Protein AF-X0KEL7-F1 (afdb_monomer_lite)

Sequence (130 aa):
MGADPRLLPAGGFSVMYFAIFHHDLILVDMLIKAGVNLNLLIEELQNTDLEFLGDSSKSLVSPVITPIQLAVFLDDAEIVNRLIEGGAMLDKYIEPEVLESMGQTLESWMLWTPLQISAEKCLEKITKSY

InterPro domains:
  IPR036770 Ankyrin repeat-containing domain superfamily [G3DSA:1.25.40.20] (1-129)
  IPR036770 Ankyrin repeat-containing domain superfamily [SSF48403] (2-124)

pLDDT: mean 72.99, std 13.83, range [40.62, 95.06]

Secondary structure (DSSP, 8-state):
-PPPGGGSGGGSHHHHHHHHHTT-HHHHHHHHHHT--S---GGGS-HHHHHHHGGGGGGGSS----HHHHHHHTT-HHHHHHHHHTT--SS-PPPHHHHHTTT----GGGG--HHHHHHHHHHHHHHT--

Structure (mmCIF, N/CA/C/O backbone):
data_AF-X0KEL7-F1
#
_entry.id   AF-X0KEL7-F1
#
loop_
_atom_site.group_PDB
_atom_site.id
_atom_site.type_symbol
_atom_site.label_atom_id
_atom_site.label_alt_id
_atom_site.label_comp_id
_atom_site.label_asym_id
_atom_site.label_entity_id
_atom_site.label_seq_id
_atom_site.pdbx_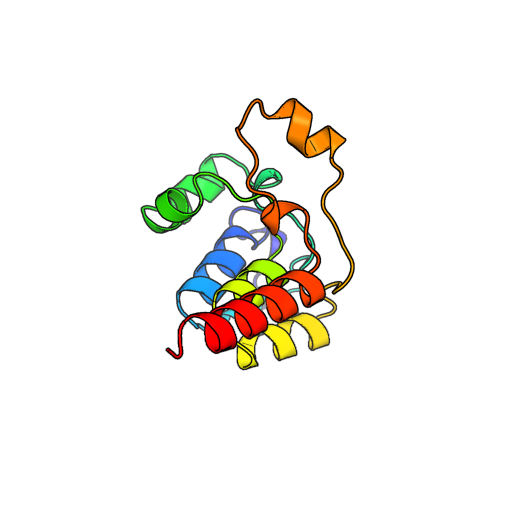PDB_ins_code
_atom_site.Cartn_x
_atom_site.Cartn_y
_atom_site.Cartn_z
_atom_site.occupancy
_atom_site.B_iso_or_equiv
_atom_site.auth_seq_id
_atom_site.auth_comp_id
_atom_site.auth_asym_id
_atom_site.auth_atom_id
_atom_site.pdbx_PDB_model_num
ATOM 1 N N . MET A 1 1 ? 10.055 -1.712 -23.409 1.00 40.62 1 MET A N 1
ATOM 2 C CA . MET A 1 1 ? 11.222 -1.508 -22.526 1.00 40.62 1 MET A CA 1
ATOM 3 C C . MET A 1 1 ? 10.667 -1.261 -21.138 1.00 40.62 1 MET A C 1
ATOM 5 O O . MET A 1 1 ? 9.846 -0.366 -21.008 1.00 40.62 1 MET A O 1
ATOM 9 N N . GLY A 1 2 ? 10.976 -2.126 -20.171 1.00 55.34 2 GLY A N 1
ATOM 10 C CA . GLY A 1 2 ? 10.473 -1.991 -18.802 1.00 55.34 2 GLY A CA 1
ATOM 11 C C . GLY A 1 2 ? 11.290 -0.940 -18.064 1.00 55.34 2 GLY A C 1
ATOM 12 O O . GLY A 1 2 ? 12.513 -1.061 -18.018 1.00 55.34 2 GLY A O 1
ATOM 13 N N . ALA A 1 3 ? 10.636 0.102 -17.555 1.00 58.53 3 ALA A N 1
ATOM 14 C CA . ALA A 1 3 ? 11.278 1.018 -16.625 1.00 58.53 3 ALA A CA 1
ATOM 15 C C . ALA A 1 3 ? 11.616 0.232 -15.351 1.00 58.53 3 ALA A C 1
ATOM 17 O O . ALA A 1 3 ? 10.743 -0.423 -14.788 1.00 58.53 3 ALA A O 1
ATOM 18 N N . ASP A 1 4 ? 12.882 0.252 -14.939 1.00 66.12 4 ASP A N 1
ATOM 19 C CA . ASP A 1 4 ? 13.293 -0.330 -13.663 1.00 66.12 4 ASP A CA 1
ATOM 20 C C . ASP A 1 4 ? 12.707 0.549 -12.549 1.00 66.12 4 ASP A C 1
ATOM 22 O O . ASP A 1 4 ? 13.063 1.728 -12.474 1.00 66.12 4 ASP A O 1
ATOM 26 N N . PRO A 1 5 ? 11.799 0.036 -11.702 1.00 59.41 5 PRO A N 1
ATOM 27 C CA . PRO A 1 5 ? 11.166 0.851 -10.671 1.00 59.41 5 PRO A CA 1
ATOM 28 C C . PRO A 1 5 ? 12.172 1.394 -9.661 1.00 59.41 5 PRO A C 1
ATOM 30 O O . PRO A 1 5 ? 11.923 2.436 -9.071 1.00 59.41 5 PRO A O 1
ATOM 33 N N . ARG A 1 6 ? 13.354 0.776 -9.524 1.00 61.03 6 ARG A N 1
ATOM 34 C CA . ARG A 1 6 ? 14.446 1.306 -8.692 1.00 61.03 6 ARG A CA 1
ATOM 35 C C . ARG A 1 6 ? 15.010 2.628 -9.217 1.00 61.03 6 ARG A C 1
ATOM 37 O O . ARG A 1 6 ? 15.700 3.321 -8.481 1.00 61.03 6 ARG A O 1
ATOM 44 N N . LEU A 1 7 ? 14.755 2.955 -10.486 1.00 65.12 7 LEU A N 1
ATOM 45 C CA . LEU A 1 7 ? 15.141 4.221 -11.111 1.00 65.12 7 LEU A CA 1
ATOM 46 C C . LEU A 1 7 ? 14.049 5.292 -10.994 1.00 65.12 7 LEU A C 1
ATOM 48 O O . LEU A 1 7 ? 14.290 6.439 -11.366 1.00 65.12 7 LEU A O 1
ATOM 52 N N . LEU A 1 8 ? 12.856 4.936 -10.508 1.00 65.62 8 LEU A N 1
ATOM 53 C CA . LEU A 1 8 ? 11.834 5.914 -10.151 1.00 65.62 8 LEU A CA 1
ATOM 54 C C . LEU A 1 8 ? 12.226 6.596 -8.828 1.00 65.62 8 LEU A C 1
ATOM 56 O O . LEU A 1 8 ? 12.894 5.967 -8.001 1.00 65.62 8 LEU A O 1
ATOM 60 N N . PRO A 1 9 ? 11.792 7.847 -8.586 1.00 61.66 9 PRO A N 1
ATOM 61 C CA . PRO A 1 9 ? 11.935 8.487 -7.277 1.00 61.66 9 PRO A CA 1
ATOM 62 C C . PRO A 1 9 ? 11.451 7.554 -6.157 1.00 61.66 9 PRO A C 1
ATOM 64 O O . PRO A 1 9 ? 10.455 6.840 -6.333 1.00 61.66 9 PRO A O 1
ATOM 67 N N . ALA A 1 10 ? 12.186 7.504 -5.047 1.00 61.06 10 ALA A N 1
ATOM 68 C CA . ALA A 1 10 ? 11.975 6.579 -3.933 1.00 61.06 10 ALA A CA 1
ATOM 69 C C . ALA A 1 10 ? 11.986 5.076 -4.278 1.00 61.06 10 ALA A C 1
ATOM 71 O O . ALA A 1 10 ? 11.477 4.275 -3.502 1.00 61.06 10 ALA A O 1
ATOM 72 N N . GLY A 1 11 ? 12.455 4.656 -5.456 1.00 61.31 11 GLY A N 1
ATOM 73 C CA . GLY A 1 11 ? 12.266 3.279 -5.929 1.00 61.31 11 GLY A CA 1
ATOM 74 C C . GLY A 1 11 ? 10.828 2.961 -6.371 1.00 61.31 11 GLY A C 1
ATOM 75 O O . GLY A 1 11 ? 10.418 1.800 -6.343 1.00 61.31 11 GLY A O 1
ATOM 76 N N . GLY A 1 12 ? 10.054 3.982 -6.760 1.00 65.94 12 GLY A N 1
ATOM 77 C CA . GLY A 1 12 ? 8.679 3.858 -7.267 1.00 65.94 12 GLY A CA 1
ATOM 78 C C . GLY A 1 12 ? 7.597 4.082 -6.214 1.00 65.94 12 GLY A C 1
ATOM 79 O O . GLY A 1 12 ? 6.410 4.050 -6.533 1.00 65.94 12 GLY A O 1
ATOM 80 N N . PHE A 1 13 ? 7.988 4.353 -4.972 1.00 72.00 13 PHE A N 1
ATOM 81 C CA . PHE A 1 13 ? 7.070 4.428 -3.842 1.00 72.00 13 PHE A CA 1
ATOM 82 C C . PHE A 1 13 ? 6.257 5.709 -3.761 1.00 72.00 13 PHE A C 1
ATOM 84 O O . PHE A 1 13 ? 5.037 5.627 -3.654 1.00 72.00 13 PHE A O 1
ATOM 91 N N . SER A 1 14 ? 6.872 6.887 -3.885 1.00 74.81 14 SER A N 1
ATOM 92 C CA . SER A 1 14 ? 6.097 8.135 -3.975 1.00 74.81 14 SER A CA 1
ATOM 93 C C . SER A 1 14 ? 5.123 8.111 -5.146 1.00 74.81 14 SER A C 1
ATOM 95 O O . SER A 1 14 ? 4.027 8.654 -5.060 1.00 74.81 14 SER A O 1
ATOM 97 N N . VAL A 1 15 ? 5.493 7.419 -6.225 1.00 81.88 15 VAL A N 1
ATOM 98 C CA . VAL A 1 15 ? 4.624 7.222 -7.386 1.00 81.88 15 VAL A CA 1
ATOM 99 C C . VAL A 1 15 ? 3.444 6.303 -7.047 1.00 81.88 15 VAL A C 1
ATOM 101 O O . VAL A 1 15 ? 2.342 6.561 -7.515 1.00 81.88 15 VAL A O 1
ATOM 104 N N . MET A 1 16 ? 3.633 5.289 -6.193 1.00 87.81 16 MET A N 1
ATOM 105 C CA . MET A 1 16 ? 2.541 4.443 -5.694 1.00 87.81 16 MET A CA 1
ATOM 106 C C . MET A 1 16 ? 1.555 5.244 -4.843 1.00 87.81 16 MET A C 1
ATOM 108 O O . MET A 1 16 ? 0.358 5.208 -5.108 1.00 87.81 16 MET A O 1
ATOM 112 N N . TYR A 1 17 ? 2.037 6.011 -3.863 1.00 82.81 17 TYR A N 1
ATOM 113 C CA . TYR A 1 17 ? 1.167 6.860 -3.040 1.00 82.81 17 TYR A CA 1
ATOM 114 C C . TYR A 1 17 ? 0.393 7.865 -3.893 1.00 82.81 17 TYR A C 1
ATOM 116 O O . TYR A 1 17 ? -0.821 7.990 -3.745 1.00 82.81 17 TYR A O 1
ATOM 124 N N . PHE A 1 18 ? 1.074 8.522 -4.835 1.00 84.12 18 PHE A N 1
ATOM 125 C CA . PHE A 1 18 ? 0.439 9.405 -5.809 1.00 84.12 18 PHE A CA 1
ATOM 126 C C . PHE A 1 18 ? -0.655 8.682 -6.609 1.00 84.12 18 PHE A C 1
ATOM 128 O O . PHE A 1 18 ? -1.778 9.175 -6.699 1.00 84.12 18 PHE A O 1
ATOM 135 N N . ALA A 1 19 ? -0.356 7.499 -7.152 1.00 90.00 19 ALA A N 1
ATOM 136 C CA . ALA A 1 19 ? -1.313 6.717 -7.929 1.00 90.00 19 ALA A CA 1
ATOM 137 C C . ALA A 1 19 ? -2.564 6.375 -7.109 1.00 90.00 19 ALA A C 1
ATOM 139 O O . ALA A 1 19 ? -3.678 6.516 -7.605 1.00 90.00 19 ALA A O 1
ATOM 140 N N . ILE A 1 20 ? -2.389 5.997 -5.841 1.00 91.12 20 ILE A N 1
ATOM 141 C CA . ILE A 1 20 ? -3.492 5.679 -4.930 1.00 91.12 20 ILE A CA 1
ATOM 142 C C . ILE A 1 20 ? -4.336 6.923 -4.634 1.00 91.12 20 ILE A C 1
ATOM 144 O O . ILE A 1 20 ? -5.553 6.881 -4.788 1.00 91.12 20 ILE A O 1
ATOM 148 N N . PHE A 1 21 ? -3.710 8.051 -4.284 1.00 86.00 21 PHE A N 1
ATOM 149 C CA . PHE A 1 21 ? -4.426 9.308 -4.022 1.00 86.00 21 PHE A CA 1
ATOM 150 C C . PHE A 1 21 ? -5.269 9.782 -5.206 1.00 86.00 21 PHE A C 1
ATOM 152 O O . PHE A 1 21 ? -6.336 10.365 -5.017 1.00 86.00 21 PHE A O 1
ATOM 159 N N . HIS A 1 22 ? -4.781 9.549 -6.421 1.00 88.56 22 HIS A N 1
ATOM 160 C CA . HIS A 1 22 ? -5.444 9.967 -7.648 1.00 88.56 22 HIS A CA 1
ATOM 161 C C . HIS A 1 22 ? -6.329 8.885 -8.275 1.00 88.56 22 HIS A C 1
ATOM 163 O O . HIS A 1 22 ? -6.869 9.118 -9.357 1.00 88.56 22 HIS A O 1
ATOM 169 N N . HIS A 1 23 ? -6.504 7.735 -7.613 1.00 92.50 23 HIS A N 1
ATOM 170 C CA . HIS A 1 23 ? -7.242 6.587 -8.143 1.00 92.50 23 HIS A CA 1
ATOM 171 C C . HIS A 1 23 ? -6.749 6.145 -9.544 1.00 92.50 23 HIS A C 1
ATOM 173 O O . HIS A 1 23 ? -7.520 5.749 -10.418 1.00 92.50 23 HIS A O 1
ATOM 179 N N . ASP A 1 24 ? -5.439 6.235 -9.796 1.00 93.88 24 ASP A N 1
ATOM 180 C CA . ASP A 1 24 ? -4.824 5.851 -11.070 1.00 93.88 24 ASP A CA 1
ATOM 181 C C . ASP A 1 24 ? -4.514 4.348 -11.089 1.00 93.88 24 ASP A C 1
ATOM 183 O O . ASP A 1 24 ? -3.390 3.898 -10.847 1.00 93.88 24 ASP A O 1
ATOM 187 N N . LEU A 1 25 ? -5.545 3.558 -11.390 1.00 94.62 25 LEU A N 1
ATOM 188 C CA . LEU A 1 25 ? -5.479 2.094 -11.439 1.00 94.62 25 LEU A CA 1
ATOM 189 C C . LEU A 1 25 ? -4.408 1.575 -12.410 1.00 94.62 25 LEU A C 1
ATOM 191 O O . LEU A 1 25 ? -3.758 0.566 -12.141 1.00 94.62 25 LEU A O 1
ATOM 195 N N . ILE A 1 26 ? -4.207 2.269 -13.534 1.00 93.75 26 ILE A N 1
ATOM 196 C CA . ILE A 1 26 ? -3.239 1.860 -14.558 1.00 93.75 26 ILE A CA 1
ATOM 197 C C . ILE A 1 26 ? -1.822 2.009 -14.007 1.00 93.75 26 ILE A C 1
ATOM 199 O O . ILE A 1 26 ? -0.987 1.116 -14.184 1.00 93.75 26 ILE A O 1
ATOM 203 N N . LEU A 1 27 ? -1.547 3.121 -13.325 1.00 90.44 27 LEU A N 1
ATOM 204 C CA . LEU A 1 27 ? -0.255 3.362 -12.698 1.00 90.44 27 LEU A CA 1
ATOM 205 C C . LEU A 1 27 ? 0.002 2.401 -11.532 1.00 90.44 27 LEU A C 1
ATOM 207 O O . LEU A 1 27 ? 1.104 1.856 -11.448 1.00 90.44 27 LEU A O 1
ATOM 211 N N . VAL A 1 28 ? -1.012 2.107 -10.711 1.00 93.38 28 VAL A N 1
ATOM 212 C CA . VAL A 1 28 ? -0.938 1.066 -9.668 1.00 93.38 28 VAL A CA 1
ATOM 213 C C . VAL A 1 28 ? -0.530 -0.281 -10.275 1.00 93.38 28 VAL A C 1
ATOM 215 O O . VAL A 1 28 ? 0.472 -0.868 -9.857 1.00 93.38 28 VAL A O 1
ATOM 218 N N . ASP A 1 29 ? -1.228 -0.739 -11.317 1.00 93.69 29 ASP A N 1
ATOM 219 C CA . ASP A 1 29 ? -0.941 -2.020 -11.976 1.00 93.69 29 ASP A CA 1
ATOM 220 C C . ASP A 1 29 ? 0.472 -2.065 -12.577 1.00 93.69 29 ASP A C 1
ATOM 222 O O . ASP A 1 29 ? 1.142 -3.104 -12.549 1.00 93.69 29 ASP A O 1
ATOM 226 N N . MET A 1 30 ? 0.941 -0.951 -13.147 1.00 90.75 30 MET A N 1
ATOM 227 C CA . MET A 1 30 ? 2.297 -0.856 -13.690 1.00 90.75 30 MET A CA 1
ATOM 228 C C . MET A 1 30 ? 3.359 -0.971 -12.597 1.00 90.75 30 MET A C 1
ATOM 230 O O . MET A 1 30 ? 4.334 -1.698 -12.785 1.00 90.75 30 MET A 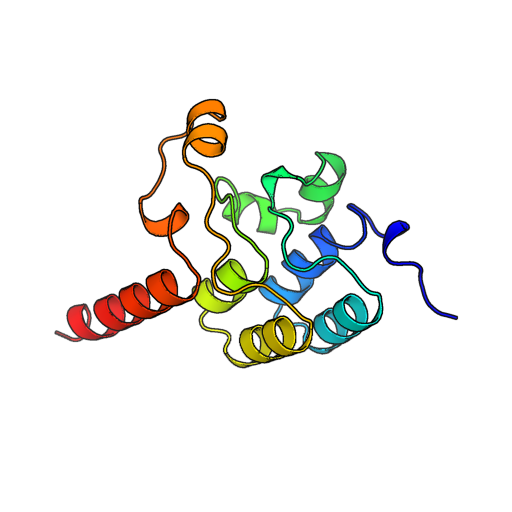O 1
ATOM 234 N N . LEU A 1 31 ? 3.174 -0.298 -11.462 1.00 89.12 31 LEU A N 1
ATOM 235 C CA . LEU A 1 31 ? 4.124 -0.322 -10.347 1.00 89.12 31 LEU A CA 1
ATOM 236 C C . LEU A 1 31 ? 4.173 -1.696 -9.665 1.00 89.12 31 LEU A C 1
ATOM 238 O O . LEU A 1 31 ? 5.262 -2.184 -9.357 1.00 89.12 31 LEU A O 1
ATOM 242 N N . ILE A 1 32 ? 3.022 -2.361 -9.515 1.00 90.88 32 ILE A N 1
ATOM 243 C CA . ILE A 1 32 ? 2.951 -3.746 -9.026 1.00 90.88 32 ILE A CA 1
ATOM 244 C C . ILE A 1 32 ? 3.753 -4.670 -9.948 1.00 90.88 32 ILE A C 1
ATOM 246 O O . ILE A 1 32 ? 4.636 -5.395 -9.492 1.00 90.88 32 ILE A O 1
ATOM 250 N N . LYS A 1 33 ? 3.513 -4.607 -11.265 1.00 90.06 33 LYS A N 1
ATOM 251 C CA . LYS A 1 33 ? 4.238 -5.429 -12.254 1.00 90.06 33 LYS A CA 1
ATOM 252 C C . LYS A 1 33 ? 5.733 -5.141 -12.288 1.00 90.06 33 LYS A C 1
ATOM 254 O O . LYS A 1 33 ? 6.516 -6.027 -12.621 1.00 90.06 33 LYS A O 1
ATOM 259 N N . ALA A 1 34 ? 6.120 -3.908 -11.985 1.00 86.12 34 ALA A N 1
ATOM 260 C CA . ALA A 1 34 ? 7.514 -3.517 -11.910 1.00 86.12 34 ALA A CA 1
ATOM 261 C C . ALA A 1 34 ? 8.221 -4.155 -10.694 1.00 86.12 34 ALA A C 1
ATOM 263 O O . ALA A 1 34 ? 9.436 -4.340 -10.732 1.00 86.12 34 ALA A O 1
ATOM 264 N N . GLY A 1 35 ? 7.477 -4.550 -9.655 1.00 85.69 35 GLY A N 1
ATOM 265 C CA . GLY A 1 35 ? 8.027 -5.133 -8.431 1.00 85.69 35 GLY A CA 1
ATOM 266 C C . GLY A 1 35 ? 8.414 -4.084 -7.390 1.00 85.69 35 GLY A C 1
ATOM 267 O O . GLY A 1 35 ? 9.346 -4.304 -6.616 1.00 85.69 35 GLY A O 1
ATOM 268 N N . VAL A 1 36 ? 7.724 -2.937 -7.377 1.00 84.44 36 VAL A N 1
ATOM 269 C CA . VAL A 1 36 ? 7.797 -1.998 -6.249 1.00 84.44 36 VAL A CA 1
ATOM 270 C C . VAL A 1 36 ? 7.382 -2.758 -4.989 1.00 84.44 36 VAL A C 1
ATOM 272 O O . VAL A 1 36 ? 6.388 -3.482 -4.996 1.00 84.44 36 VAL A O 1
ATOM 275 N N . ASN A 1 37 ? 8.156 -2.645 -3.910 1.00 83.88 37 ASN A N 1
ATOM 276 C CA . ASN A 1 37 ? 7.787 -3.298 -2.656 1.00 83.88 37 ASN A CA 1
ATOM 277 C C . ASN A 1 37 ? 6.467 -2.651 -2.158 1.00 83.88 37 ASN A C 1
ATOM 279 O O . ASN A 1 37 ? 6.291 -1.455 -2.236 1.00 83.88 37 ASN A O 1
ATOM 283 N N . LEU A 1 38 ? 5.454 -3.404 -1.742 1.00 86.31 38 LEU A N 1
ATOM 284 C CA . LEU A 1 38 ? 4.149 -2.805 -1.388 1.00 86.31 38 LEU A CA 1
ATOM 285 C C . LEU A 1 38 ? 4.005 -2.543 0.111 1.00 86.31 38 LEU A C 1
ATOM 287 O O . LEU A 1 38 ? 2.949 -2.131 0.575 1.00 86.31 38 LEU A O 1
ATOM 291 N N . ASN A 1 39 ? 5.069 -2.803 0.866 1.00 83.19 39 ASN A N 1
ATOM 292 C CA . ASN A 1 39 ? 5.060 -2.837 2.318 1.00 83.19 39 ASN A CA 1
ATOM 293 C C . ASN A 1 39 ? 5.983 -1.781 2.938 1.00 83.19 39 ASN A C 1
ATOM 295 O O . ASN A 1 39 ? 6.163 -1.828 4.157 1.00 83.19 39 ASN A O 1
ATOM 299 N N . LEU A 1 40 ? 6.606 -0.893 2.144 1.00 76.81 40 LEU A N 1
ATOM 300 C CA . LEU A 1 40 ? 7.345 0.230 2.731 1.00 76.81 40 LEU A CA 1
ATOM 301 C C . LEU A 1 40 ? 6.389 1.296 3.251 1.00 76.81 40 LEU A C 1
ATOM 303 O O . LEU A 1 40 ? 5.319 1.555 2.688 1.00 76.81 40 LEU A O 1
ATOM 307 N N . LEU A 1 41 ? 6.836 1.914 4.327 1.00 73.81 41 LEU A N 1
ATOM 308 C CA . LEU A 1 41 ? 6.169 2.982 5.038 1.00 73.81 41 LEU A CA 1
ATOM 309 C C . LEU A 1 41 ? 6.586 4.333 4.459 1.00 73.81 41 LEU A C 1
ATOM 311 O O . LEU A 1 41 ? 7.669 4.477 3.892 1.00 73.81 41 LEU A O 1
ATOM 315 N N . ILE A 1 42 ? 5.732 5.347 4.610 1.00 67.69 42 ILE A N 1
ATOM 316 C CA . ILE A 1 42 ? 6.045 6.690 4.100 1.00 67.69 42 ILE A CA 1
ATOM 317 C C . ILE A 1 42 ? 7.304 7.298 4.741 1.00 67.69 42 ILE A C 1
ATOM 319 O O . ILE A 1 42 ? 7.977 8.120 4.131 1.00 67.69 42 ILE A O 1
ATOM 323 N N . GLU A 1 43 ? 7.626 6.902 5.971 1.00 64.31 43 GLU A N 1
ATOM 324 C CA . GLU A 1 43 ? 8.811 7.352 6.710 1.00 64.31 43 GLU A CA 1
ATOM 325 C C . GLU A 1 43 ? 10.120 6.795 6.139 1.00 64.31 43 GLU A C 1
ATOM 327 O O . GLU A 1 43 ? 11.191 7.349 6.374 1.00 64.31 43 GLU A O 1
ATOM 332 N N . GLU A 1 44 ? 10.032 5.713 5.362 1.00 66.50 44 GLU A N 1
ATOM 333 C CA . GLU A 1 44 ? 11.164 5.141 4.639 1.00 66.50 44 GLU A CA 1
ATOM 334 C C . GLU A 1 44 ? 11.444 5.919 3.332 1.00 66.50 44 GLU A C 1
ATOM 336 O O . GLU A 1 44 ? 12.418 5.618 2.637 1.00 66.50 44 GLU A O 1
ATOM 341 N N . LEU A 1 45 ? 10.625 6.934 2.995 1.00 67.50 45 LEU A N 1
ATOM 342 C CA . LEU A 1 45 ? 10.839 7.843 1.861 1.00 67.50 45 LEU A CA 1
ATOM 343 C C . LEU A 1 45 ? 11.857 8.939 2.193 1.00 67.50 45 LEU A C 1
ATOM 345 O O . LEU A 1 45 ? 11.934 9.440 3.314 1.00 67.50 45 LEU A O 1
ATOM 349 N N . GLN A 1 46 ? 12.628 9.365 1.192 1.00 65.00 46 GLN A N 1
ATOM 350 C CA . GLN A 1 46 ? 13.605 10.442 1.355 1.00 65.00 46 GLN A CA 1
ATOM 351 C C . GLN A 1 46 ? 12.958 11.818 1.117 1.00 65.00 46 GLN A C 1
ATOM 353 O O . GLN A 1 46 ? 11.918 11.941 0.478 1.00 65.00 46 GLN A O 1
ATOM 358 N N . ASN A 1 47 ? 13.586 12.904 1.577 1.00 62.69 47 ASN A N 1
ATOM 359 C CA . ASN A 1 47 ? 13.026 14.261 1.438 1.00 62.69 47 ASN A CA 1
ATOM 360 C C . ASN A 1 47 ? 12.711 14.658 -0.019 1.00 62.69 47 ASN A C 1
ATOM 362 O O . ASN A 1 47 ? 11.699 15.303 -0.279 1.00 62.69 47 ASN A O 1
ATOM 366 N N . THR A 1 48 ? 13.538 14.229 -0.977 1.00 61.16 48 THR A N 1
ATOM 367 C CA . THR A 1 48 ? 13.315 14.446 -2.420 1.00 61.16 48 THR A CA 1
ATOM 368 C C . THR A 1 48 ? 12.038 13.766 -2.925 1.00 61.16 48 THR A C 1
ATOM 370 O O . THR A 1 48 ? 11.406 14.220 -3.876 1.00 61.16 48 THR A O 1
ATOM 373 N N . ASP A 1 49 ? 11.627 12.695 -2.255 1.00 62.69 49 ASP A N 1
ATOM 374 C CA . ASP A 1 49 ? 10.460 11.892 -2.592 1.00 62.69 49 ASP A CA 1
ATOM 375 C C . ASP A 1 49 ? 9.163 12.500 -2.032 1.00 62.69 49 ASP A C 1
ATOM 377 O O . ASP A 1 49 ? 8.096 12.338 -2.632 1.00 62.69 49 ASP A O 1
ATOM 381 N N . LEU A 1 50 ? 9.256 13.236 -0.917 1.00 63.06 50 LEU A N 1
ATOM 382 C CA . LEU A 1 50 ? 8.160 14.017 -0.330 1.00 63.06 50 LEU A CA 1
ATOM 383 C C . LEU A 1 50 ? 7.854 15.277 -1.151 1.00 63.06 50 LEU A C 1
ATOM 385 O O . LEU A 1 50 ? 6.689 15.635 -1.321 1.00 63.06 50 LEU A O 1
ATOM 389 N N . GLU A 1 51 ? 8.880 15.918 -1.718 1.00 64.50 51 GLU A N 1
ATOM 390 C CA . GLU A 1 51 ? 8.707 17.062 -2.626 1.00 64.50 51 GLU A CA 1
ATOM 391 C C . GLU A 1 51 ? 7.898 16.687 -3.878 1.00 64.50 51 GLU A C 1
ATOM 393 O O . GLU A 1 51 ? 7.055 17.470 -4.319 1.00 64.50 51 GLU A O 1
ATOM 398 N N . PHE A 1 52 ? 8.089 15.475 -4.417 1.00 65.25 52 PHE A N 1
ATOM 399 C CA . PHE A 1 52 ? 7.332 14.970 -5.572 1.00 65.25 52 PHE A CA 1
ATOM 400 C C . PHE A 1 52 ? 5.828 14.852 -5.293 1.00 65.25 52 PHE A C 1
ATOM 402 O O . PHE A 1 52 ? 5.006 15.139 -6.162 1.00 65.25 52 PHE A O 1
ATOM 409 N N . LEU A 1 53 ? 5.460 14.464 -4.071 1.00 62.81 53 LEU A N 1
ATOM 410 C CA . LEU A 1 53 ? 4.064 14.382 -3.644 1.00 62.81 53 LEU A CA 1
ATOM 411 C C . LEU A 1 53 ? 3.419 15.780 -3.523 1.00 62.81 53 LEU A C 1
ATOM 413 O O . LEU A 1 53 ? 2.192 15.899 -3.507 1.00 62.81 53 LEU A O 1
ATOM 417 N N . GLY A 1 54 ? 4.200 16.864 -3.488 1.00 65.69 54 GLY A N 1
ATOM 418 C CA . GLY A 1 54 ? 3.678 18.231 -3.488 1.00 65.69 54 GLY A CA 1
ATOM 419 C C . GLY A 1 54 ? 2.695 18.480 -2.339 1.00 65.69 54 GLY A C 1
ATOM 420 O O . GLY A 1 54 ? 2.905 18.023 -1.218 1.00 65.69 54 GLY A O 1
ATOM 421 N N . ASP A 1 55 ? 1.582 19.167 -2.605 1.00 60.62 55 ASP A N 1
ATOM 422 C CA . ASP A 1 55 ? 0.553 19.448 -1.588 1.00 60.62 55 ASP A CA 1
ATOM 423 C C . ASP A 1 55 ? -0.160 18.191 -1.060 1.00 60.62 55 ASP A C 1
ATOM 425 O O . ASP A 1 55 ? -0.711 18.231 0.040 1.00 60.62 55 ASP A O 1
ATOM 429 N N . SER A 1 56 ? -0.103 17.055 -1.769 1.00 55.53 56 SER A N 1
ATOM 430 C CA . SER A 1 56 ? -0.639 15.791 -1.241 1.00 55.53 56 SER A CA 1
ATOM 431 C C . SER A 1 56 ? 0.184 15.270 -0.054 1.00 55.53 56 SER A C 1
ATOM 433 O O . SER A 1 56 ? -0.380 14.677 0.864 1.00 55.53 56 SER A O 1
ATOM 435 N N . SER A 1 57 ? 1.476 15.625 0.029 1.00 55.12 57 SER A N 1
ATOM 436 C CA . SER A 1 57 ? 2.307 15.351 1.214 1.00 55.12 57 SER A CA 1
ATOM 437 C C . SER A 1 57 ? 1.906 16.177 2.441 1.00 55.12 57 SER A C 1
ATOM 439 O O . SER A 1 57 ? 2.133 15.754 3.571 1.00 55.12 57 SER A O 1
ATOM 441 N N . LYS A 1 58 ? 1.241 17.328 2.264 1.00 52.16 58 LYS A N 1
ATOM 442 C CA . LYS A 1 58 ? 0.727 18.126 3.392 1.00 52.16 58 LYS A CA 1
ATOM 443 C C . LYS A 1 58 ? -0.497 17.487 4.048 1.00 52.16 58 LYS A C 1
ATOM 445 O O . LYS A 1 58 ? -0.762 17.746 5.216 1.00 52.16 58 LYS A O 1
ATOM 450 N N . SER A 1 59 ? -1.226 16.630 3.330 1.00 51.19 59 SER A N 1
ATOM 451 C CA . SER A 1 59 ? -2.213 15.736 3.950 1.00 51.19 59 SER A CA 1
ATOM 452 C C . SER A 1 59 ? -1.546 14.560 4.673 1.00 51.19 59 SER A C 1
ATOM 454 O O . SER A 1 59 ? -2.186 13.907 5.490 1.00 51.19 59 SER A O 1
ATOM 456 N N . LEU A 1 60 ? -0.268 14.301 4.378 1.00 54.06 60 LEU A N 1
ATOM 457 C CA . LEU A 1 60 ? 0.557 13.241 4.948 1.00 54.06 60 LEU A CA 1
ATOM 458 C C . LEU A 1 60 ? 1.465 13.750 6.086 1.00 54.06 60 LEU A C 1
ATOM 460 O O . LEU A 1 60 ? 2.452 13.101 6.411 1.00 54.06 60 LEU A O 1
ATOM 464 N N . VAL A 1 61 ? 1.143 14.889 6.718 1.00 51.12 61 VAL A N 1
ATOM 465 C CA . VAL A 1 61 ? 1.935 15.485 7.826 1.00 51.12 61 VAL A CA 1
ATOM 466 C C . VAL A 1 61 ? 2.152 14.514 8.998 1.00 51.12 61 VAL A C 1
ATOM 468 O O . VAL A 1 61 ? 3.059 14.708 9.805 1.00 51.12 61 VAL A O 1
ATOM 471 N N . SER A 1 62 ? 1.370 13.440 9.058 1.00 56.16 62 SER A N 1
ATOM 472 C CA . SER A 1 62 ? 1.640 12.275 9.885 1.00 56.16 62 SER A CA 1
ATOM 473 C C . SER A 1 62 ? 0.847 11.099 9.317 1.00 56.16 62 SER A C 1
ATOM 475 O O . SER A 1 62 ? -0.364 11.036 9.520 1.00 56.16 62 SER A O 1
ATOM 477 N N . PRO A 1 63 ? 1.444 10.237 8.481 1.00 60.94 63 PRO A N 1
ATOM 478 C CA . PRO A 1 63 ? 1.194 8.840 8.774 1.00 60.94 63 PRO A CA 1
ATOM 479 C C . PRO A 1 63 ? 2.373 7.963 8.403 1.00 60.94 63 PRO A C 1
ATOM 481 O O . PRO A 1 63 ? 2.706 7.792 7.236 1.00 60.94 63 PRO A O 1
ATOM 484 N N . VAL A 1 64 ? 2.890 7.262 9.395 1.00 65.75 64 VAL A N 1
ATOM 485 C CA . VAL A 1 64 ? 3.481 5.960 9.141 1.00 65.75 64 VAL A CA 1
ATOM 486 C C . VAL A 1 64 ? 2.333 5.076 8.647 1.00 65.75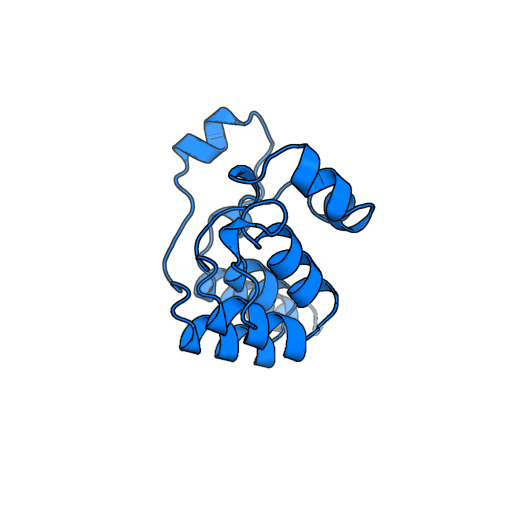 64 VAL A C 1
ATOM 488 O O . VAL A 1 64 ? 1.506 4.644 9.432 1.00 65.75 64 VAL A O 1
ATOM 491 N N . ILE A 1 65 ? 2.161 4.930 7.337 1.00 76.00 65 ILE A N 1
ATOM 492 C CA . ILE A 1 65 ? 1.201 4.000 6.726 1.00 76.00 65 ILE A CA 1
ATOM 493 C C . ILE A 1 65 ? 1.867 3.327 5.539 1.00 76.00 65 ILE A C 1
ATOM 495 O O . ILE A 1 65 ? 2.831 3.848 4.984 1.00 76.00 65 ILE A O 1
ATOM 499 N N . THR A 1 66 ? 1.336 2.169 5.172 1.00 83.56 66 THR A N 1
ATOM 500 C CA . THR A 1 66 ? 1.622 1.430 3.942 1.00 83.56 66 THR A CA 1
ATOM 501 C C . THR A 1 66 ? 0.646 1.831 2.822 1.00 83.56 66 THR A C 1
ATOM 503 O O . THR A 1 66 ? -0.449 2.336 3.104 1.00 83.56 66 THR A O 1
ATOM 506 N N . PRO A 1 67 ? 0.961 1.530 1.546 1.00 87.94 67 PRO A N 1
ATOM 507 C CA . PRO A 1 67 ? 0.048 1.733 0.419 1.00 87.94 67 PRO A CA 1
ATOM 508 C C . PRO A 1 67 ? -1.345 1.117 0.629 1.00 87.94 67 PRO A C 1
ATOM 510 O O . PRO A 1 67 ? -2.355 1.738 0.305 1.00 87.94 67 PRO A O 1
ATOM 513 N N . ILE A 1 68 ? -1.425 -0.083 1.216 1.00 88.88 68 ILE A N 1
ATOM 514 C CA . ILE A 1 68 ? -2.711 -0.754 1.456 1.00 88.88 68 ILE A CA 1
ATOM 515 C C . ILE A 1 68 ? -3.516 -0.092 2.578 1.00 88.88 68 ILE A C 1
ATOM 517 O O . ILE A 1 68 ? -4.731 0.042 2.447 1.00 88.88 68 ILE A O 1
ATOM 521 N N . GLN A 1 69 ? -2.866 0.380 3.647 1.00 83.25 69 GLN A N 1
ATOM 522 C CA . GLN A 1 69 ? -3.543 1.158 4.691 1.00 83.25 69 GLN A CA 1
ATOM 523 C C . GLN A 1 69 ? -4.113 2.461 4.121 1.00 83.25 69 GLN A C 1
ATOM 525 O O . GLN A 1 69 ? -5.240 2.816 4.459 1.00 83.25 69 GLN A O 1
ATOM 530 N N . LEU A 1 70 ? -3.389 3.131 3.214 1.00 85.00 70 LEU A N 1
ATOM 531 C CA . LEU A 1 70 ? -3.910 4.311 2.521 1.00 85.00 70 LEU A CA 1
ATOM 532 C C . LEU A 1 70 ? -5.141 3.969 1.671 1.00 85.00 70 LEU A C 1
ATOM 534 O O . LEU A 1 70 ? -6.161 4.644 1.782 1.00 85.00 70 LEU A O 1
ATOM 538 N N . ALA A 1 71 ? -5.071 2.919 0.851 1.00 89.50 71 ALA A N 1
ATOM 539 C CA . ALA A 1 71 ? -6.190 2.515 -0.002 1.00 89.50 71 ALA A CA 1
ATOM 540 C C . ALA A 1 71 ? -7.443 2.154 0.820 1.00 89.50 71 ALA A C 1
ATOM 542 O O . ALA A 1 71 ? -8.552 2.561 0.477 1.00 89.50 71 ALA A O 1
ATOM 543 N N . VAL A 1 72 ? -7.266 1.466 1.954 1.00 87.69 72 VAL A N 1
ATOM 544 C CA . VAL A 1 72 ? -8.354 1.196 2.906 1.00 87.69 72 VAL A CA 1
ATOM 545 C C . VAL A 1 72 ? -8.893 2.485 3.523 1.00 87.69 72 VAL A C 1
ATOM 547 O O . VAL A 1 72 ? -10.106 2.658 3.619 1.00 87.69 72 VAL A O 1
ATOM 550 N N . PHE A 1 73 ? -8.016 3.398 3.943 1.00 82.50 73 PHE A N 1
ATOM 551 C CA . PHE A 1 73 ? -8.424 4.672 4.534 1.00 82.50 73 PHE A CA 1
ATOM 552 C C . PHE A 1 73 ? -9.276 5.511 3.570 1.00 82.50 73 PHE A C 1
ATOM 554 O O . PHE A 1 73 ? -10.235 6.157 4.001 1.00 82.50 73 PHE A O 1
ATOM 561 N N . LEU A 1 74 ? -8.947 5.463 2.276 1.00 84.69 74 LEU A N 1
ATOM 562 C CA . LEU A 1 74 ? -9.682 6.115 1.192 1.00 84.69 74 LEU A CA 1
ATOM 563 C C . LEU A 1 74 ? -10.954 5.356 0.759 1.00 84.69 74 LEU A C 1
ATOM 565 O O . LEU A 1 74 ? -11.658 5.841 -0.122 1.00 84.69 74 LEU A O 1
ATOM 569 N N . ASP A 1 75 ? -11.276 4.216 1.387 1.00 86.88 75 ASP A N 1
ATOM 570 C CA . ASP A 1 75 ? -12.418 3.345 1.049 1.00 86.88 75 ASP A CA 1
ATOM 571 C C . ASP A 1 75 ? -12.366 2.824 -0.404 1.00 86.88 75 ASP A C 1
ATOM 573 O O . ASP A 1 75 ? -13.392 2.599 -1.048 1.00 86.88 75 ASP A O 1
ATOM 577 N N . ASP A 1 76 ? -11.154 2.623 -0.934 1.00 90.69 76 ASP A N 1
ATOM 578 C CA . ASP A 1 76 ? -10.914 2.224 -2.320 1.00 90.69 76 ASP A CA 1
ATOM 579 C C . ASP A 1 76 ? -10.705 0.711 -2.449 1.00 90.69 76 ASP A C 1
ATOM 581 O O . ASP A 1 76 ? -9.587 0.193 -2.542 1.00 90.69 76 ASP A O 1
ATOM 585 N N . ALA A 1 77 ? -11.817 -0.021 -2.460 1.00 89.88 77 ALA A N 1
ATOM 586 C CA . ALA A 1 77 ? -11.799 -1.477 -2.557 1.00 89.88 77 ALA A CA 1
ATOM 587 C C . ALA A 1 77 ? -11.105 -1.997 -3.833 1.00 89.88 77 ALA A C 1
ATOM 589 O O . ALA A 1 77 ? -10.550 -3.098 -3.824 1.00 89.88 77 ALA A O 1
ATOM 590 N N . GLU A 1 78 ? -11.120 -1.233 -4.931 1.00 94.19 78 GLU A N 1
ATOM 591 C CA . GLU A 1 78 ? -10.524 -1.668 -6.197 1.00 94.19 78 GLU A CA 1
ATOM 592 C C . GLU A 1 78 ? -8.996 -1.652 -6.139 1.00 94.19 78 GLU A C 1
ATOM 594 O O . GLU A 1 78 ? -8.343 -2.579 -6.630 1.00 94.19 78 GLU A O 1
ATOM 599 N N . ILE A 1 79 ? -8.424 -0.622 -5.517 1.00 94.75 79 ILE A N 1
ATOM 600 C CA . ILE A 1 79 ? -6.983 -0.538 -5.278 1.00 94.75 79 ILE A CA 1
ATOM 601 C C . ILE A 1 79 ? -6.556 -1.523 -4.191 1.00 94.75 79 ILE A C 1
ATOM 603 O O . ILE A 1 79 ? -5.532 -2.188 -4.355 1.00 94.75 79 ILE A O 1
ATOM 607 N N . VAL A 1 80 ? -7.341 -1.686 -3.120 1.00 92.56 80 VAL A N 1
ATOM 608 C CA . VAL A 1 80 ? -7.051 -2.672 -2.063 1.00 92.56 80 VAL A CA 1
ATOM 609 C C . VAL A 1 80 ? -6.888 -4.072 -2.654 1.00 92.56 80 VAL A C 1
ATOM 611 O O . VAL A 1 80 ? -5.888 -4.736 -2.380 1.00 92.56 80 VAL A O 1
ATOM 614 N N . ASN A 1 81 ? -7.817 -4.501 -3.513 1.00 92.25 81 ASN A N 1
ATOM 615 C CA . ASN A 1 81 ? -7.741 -5.817 -4.148 1.00 92.25 81 ASN A CA 1
ATOM 616 C C . ASN A 1 81 ? -6.478 -5.971 -5.005 1.00 92.25 81 ASN A C 1
ATOM 618 O O . ASN A 1 81 ? -5.778 -6.973 -4.876 1.00 92.25 81 ASN A O 1
ATOM 622 N N . ARG A 1 82 ? -6.128 -4.959 -5.809 1.00 95.06 82 ARG A N 1
ATOM 623 C CA . ARG A 1 82 ? -4.899 -4.980 -6.623 1.00 95.06 82 ARG A CA 1
ATOM 624 C C . ARG A 1 82 ? -3.640 -5.080 -5.774 1.00 95.06 82 ARG A C 1
ATOM 626 O O . ARG A 1 82 ? -2.743 -5.850 -6.099 1.00 95.06 82 ARG A O 1
ATOM 633 N N . LEU A 1 83 ? -3.566 -4.327 -4.678 1.00 93.06 83 LEU A N 1
ATOM 634 C CA . LEU A 1 83 ? -2.418 -4.372 -3.773 1.00 93.06 83 LEU A CA 1
ATOM 635 C C . LEU A 1 83 ? -2.279 -5.753 -3.117 1.00 93.06 83 LEU A C 1
ATOM 637 O O . LEU A 1 83 ? -1.165 -6.267 -3.038 1.00 93.06 83 LEU A O 1
ATOM 641 N N . ILE A 1 84 ? -3.387 -6.385 -2.714 1.00 91.19 84 ILE A N 1
ATOM 642 C CA . ILE A 1 84 ? -3.393 -7.758 -2.178 1.00 91.19 84 ILE A CA 1
ATOM 643 C C . ILE A 1 84 ? -2.910 -8.756 -3.237 1.00 91.19 8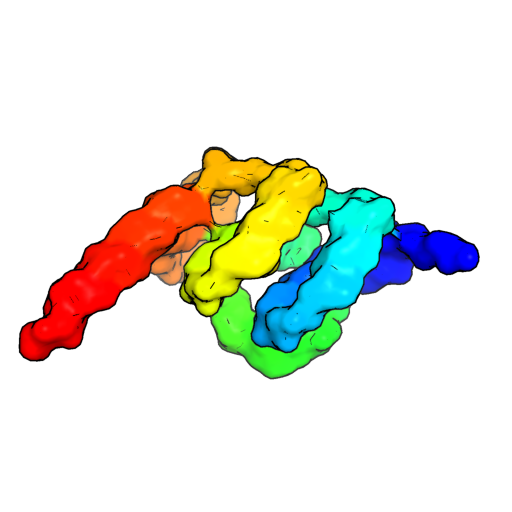4 ILE A C 1
ATOM 645 O O . ILE A 1 84 ? -2.028 -9.567 -2.959 1.00 91.19 84 ILE A O 1
ATOM 649 N N . GLU A 1 85 ? -3.438 -8.676 -4.460 1.00 92.31 85 GLU A N 1
ATOM 650 C CA . GLU A 1 85 ? -3.001 -9.515 -5.586 1.00 92.31 85 GLU A CA 1
ATOM 651 C C . GLU A 1 85 ? -1.516 -9.303 -5.923 1.00 92.31 85 GLU A C 1
ATOM 653 O O . GLU A 1 85 ? -0.820 -10.243 -6.310 1.00 92.31 85 GLU A O 1
ATOM 658 N N . GLY A 1 86 ? -1.017 -8.081 -5.722 1.00 90.38 86 GLY A N 1
ATOM 659 C CA . GLY A 1 86 ? 0.387 -7.703 -5.857 1.00 90.38 86 GLY A CA 1
ATOM 660 C C . GLY A 1 86 ? 1.293 -8.129 -4.695 1.00 90.38 86 GLY A C 1
ATOM 661 O O . GLY A 1 86 ? 2.504 -7.928 -4.781 1.00 90.38 86 GLY A O 1
ATOM 662 N N . GLY A 1 87 ? 0.748 -8.720 -3.625 1.00 89.69 87 GLY A N 1
ATOM 663 C CA . GLY A 1 87 ? 1.511 -9.219 -2.475 1.00 89.69 87 GLY A CA 1
ATOM 664 C C . GLY A 1 87 ? 1.691 -8.226 -1.320 1.00 89.69 87 GLY A C 1
ATOM 665 O O . GLY A 1 87 ? 2.617 -8.387 -0.519 1.00 89.69 87 GLY A O 1
ATOM 666 N N . ALA A 1 88 ? 0.842 -7.201 -1.213 1.00 88.69 88 ALA A N 1
ATOM 667 C CA . ALA A 1 88 ? 0.794 -6.345 -0.029 1.00 88.69 88 ALA A CA 1
ATOM 668 C C . ALA A 1 88 ? 0.337 -7.144 1.204 1.00 88.69 88 ALA A C 1
ATOM 670 O O . ALA A 1 88 ? -0.614 -7.925 1.141 1.00 88.69 88 ALA A O 1
ATOM 671 N N . MET A 1 89 ? 1.012 -6.943 2.334 1.00 83.25 89 MET A N 1
ATOM 672 C CA . MET A 1 89 ? 0.705 -7.624 3.591 1.00 83.25 89 MET A CA 1
ATOM 673 C C . MET A 1 89 ? -0.425 -6.903 4.326 1.00 83.25 89 MET A C 1
ATOM 675 O O . MET A 1 89 ? -0.394 -5.685 4.495 1.00 83.25 89 MET A O 1
ATOM 679 N N . LEU A 1 90 ? -1.417 -7.663 4.790 1.00 74.19 90 LEU A N 1
ATOM 680 C CA . LEU A 1 90 ? -2.626 -7.123 5.423 1.00 74.19 90 LEU A CA 1
ATOM 681 C C . LEU A 1 90 ? -2.475 -6.914 6.938 1.00 74.19 90 LEU A C 1
ATOM 683 O O . LEU A 1 90 ? -3.341 -6.346 7.597 1.00 74.19 90 LEU A O 1
ATOM 687 N N . ASP A 1 91 ? -1.397 -7.449 7.482 1.00 68.62 91 ASP A N 1
ATOM 688 C CA . ASP A 1 91 ? -1.139 -7.706 8.892 1.00 68.62 91 ASP A CA 1
ATOM 689 C C . ASP A 1 91 ? 0.161 -7.046 9.365 1.00 68.62 91 ASP A C 1
ATOM 691 O O . ASP A 1 91 ? 0.515 -7.133 10.541 1.00 68.62 91 ASP A O 1
ATOM 695 N N . LYS A 1 92 ? 0.845 -6.317 8.473 1.00 64.56 92 LYS A N 1
ATOM 696 C CA . LYS A 1 92 ? 1.981 -5.484 8.855 1.00 64.56 92 LYS A CA 1
ATOM 697 C C . LYS A 1 92 ? 1.464 -4.308 9.687 1.00 64.56 92 LYS A C 1
ATOM 699 O O . LYS A 1 92 ? 0.777 -3.427 9.173 1.00 64.56 92 LYS A O 1
ATOM 704 N N . TYR A 1 93 ? 1.764 -4.336 10.981 1.00 62.09 93 TYR A N 1
ATOM 705 C CA . TYR A 1 93 ? 1.558 -3.219 11.894 1.00 62.09 93 TYR A CA 1
ATOM 706 C C . TYR A 1 93 ? 2.860 -2.431 12.028 1.00 62.09 93 TYR A C 1
ATOM 708 O O . TYR A 1 93 ? 3.941 -2.916 11.688 1.00 62.09 93 TYR A O 1
ATOM 716 N N . ILE A 1 94 ? 2.743 -1.203 12.510 1.00 63.16 94 ILE A N 1
ATOM 717 C CA . ILE A 1 94 ? 3.888 -0.331 12.739 1.00 63.16 94 ILE A CA 1
ATOM 718 C C . ILE A 1 94 ? 4.332 -0.511 14.178 1.00 63.16 94 ILE A C 1
ATOM 720 O O . ILE A 1 94 ? 3.514 -0.433 15.097 1.00 63.16 94 ILE A O 1
ATOM 724 N N . GLU A 1 95 ? 5.619 -0.786 14.361 1.00 65.69 95 GLU A N 1
ATOM 725 C CA . GLU A 1 95 ? 6.191 -0.975 15.686 1.00 65.69 95 GLU A CA 1
ATOM 726 C C . GLU A 1 95 ? 6.082 0.326 16.507 1.00 65.69 95 GLU A C 1
ATOM 728 O O . GLU A 1 95 ? 6.481 1.394 16.026 1.00 65.69 95 GLU A O 1
ATOM 733 N N . PRO A 1 96 ? 5.541 0.267 17.738 1.00 61.72 96 PRO A N 1
ATOM 734 C CA . PRO A 1 96 ? 5.419 1.426 18.623 1.00 61.72 96 PRO A CA 1
ATOM 735 C C . PRO A 1 96 ? 6.743 2.165 18.865 1.00 61.72 96 PRO A C 1
ATOM 737 O O . PRO A 1 96 ? 6.753 3.373 19.077 1.00 61.72 96 PRO A O 1
ATOM 740 N N . GLU A 1 97 ? 7.872 1.465 18.802 1.00 64.88 97 GLU A N 1
ATOM 741 C CA . GLU A 1 97 ? 9.207 2.014 19.039 1.00 64.88 97 GLU A CA 1
ATOM 742 C C . GLU A 1 97 ? 9.662 2.956 17.913 1.00 64.88 97 GLU A C 1
ATOM 744 O O . GLU A 1 97 ? 10.287 3.988 18.174 1.00 64.88 97 GLU A O 1
ATOM 749 N N . VAL A 1 98 ? 9.320 2.631 16.659 1.00 62.41 98 VAL A N 1
ATOM 750 C CA . VAL A 1 98 ? 9.570 3.508 15.501 1.00 62.41 98 VAL A CA 1
ATOM 751 C C . VAL A 1 98 ? 8.795 4.812 15.679 1.00 62.41 98 VAL A C 1
ATOM 753 O O . VAL A 1 98 ? 9.335 5.906 15.520 1.00 62.41 98 VAL A O 1
ATOM 756 N N . LEU A 1 99 ? 7.560 4.676 16.144 1.00 58.81 99 LEU A N 1
ATOM 757 C CA . LEU A 1 99 ? 6.607 5.745 16.392 1.00 58.81 99 LEU A CA 1
ATOM 758 C C . LEU A 1 99 ? 7.018 6.688 17.536 1.00 58.81 99 LEU A C 1
ATOM 760 O O . LEU A 1 99 ? 6.953 7.911 17.388 1.00 58.81 99 LEU A O 1
ATOM 764 N N . GLU A 1 100 ? 7.506 6.147 18.653 1.00 61.84 100 GLU A N 1
ATOM 765 C CA . GLU A 1 100 ? 8.016 6.935 19.786 1.00 61.84 100 GLU A CA 1
ATOM 766 C C . GLU A 1 100 ? 9.240 7.786 19.410 1.00 61.84 100 GLU A C 1
ATOM 768 O O . GLU A 1 100 ? 9.405 8.906 19.905 1.00 61.84 100 GLU A O 1
ATOM 773 N N . SER A 1 101 ? 10.079 7.293 18.493 1.00 61.09 101 SER A N 1
ATOM 774 C CA . SER A 1 101 ? 11.303 7.981 18.063 1.00 61.09 101 SER A CA 1
ATOM 775 C C . SER A 1 101 ? 11.051 9.268 17.262 1.00 61.09 101 SER A C 1
ATOM 777 O O . SER A 1 101 ? 11.929 10.131 17.189 1.00 61.09 101 SER A O 1
ATOM 779 N N . MET A 1 102 ? 9.844 9.442 16.708 1.00 58.66 102 MET A N 1
ATOM 780 C CA . MET A 1 102 ? 9.490 10.573 15.840 1.00 58.66 102 MET A CA 1
ATOM 781 C C . MET A 1 102 ? 8.979 11.808 16.600 1.00 58.66 102 MET A C 1
ATOM 783 O O . MET A 1 102 ? 8.797 12.866 15.997 1.00 58.66 102 MET A O 1
ATOM 787 N N . GLY A 1 103 ? 8.744 11.709 17.916 1.00 55.88 103 GLY A N 1
ATOM 788 C CA . GLY A 1 103 ? 8.338 12.846 18.754 1.00 55.88 103 GLY A CA 1
ATOM 789 C C . GLY A 1 103 ? 6.978 13.471 18.399 1.00 55.88 103 GLY A C 1
ATOM 790 O O . GLY A 1 103 ? 6.714 14.608 18.792 1.00 55.88 103 GLY A O 1
ATOM 791 N N . GLN A 1 104 ? 6.124 12.761 17.652 1.00 56.53 104 GLN A N 1
ATOM 792 C CA . GLN A 1 104 ? 4.800 13.231 17.233 1.00 56.53 104 GLN A CA 1
ATOM 793 C C . GLN A 1 104 ? 3.677 12.711 18.146 1.00 56.53 104 GLN A C 1
ATOM 795 O O . GLN A 1 104 ? 3.784 11.652 18.761 1.00 56.53 104 GLN A O 1
ATOM 800 N N . THR A 1 105 ? 2.576 13.466 18.239 1.00 54.03 105 THR A N 1
ATOM 801 C CA . THR A 1 105 ? 1.355 13.025 18.932 1.00 54.03 105 THR A CA 1
ATOM 802 C C . THR A 1 105 ? 0.621 12.036 18.036 1.00 54.03 105 THR A C 1
ATOM 804 O O . THR A 1 105 ? 0.020 12.423 17.040 1.00 54.03 105 THR A O 1
ATOM 807 N N . LEU A 1 106 ? 0.725 10.756 18.369 1.00 56.22 106 LEU A N 1
ATOM 808 C CA . LEU A 1 106 ? 0.155 9.676 17.579 1.00 56.22 106 LEU A CA 1
ATOM 809 C C . LEU A 1 106 ? -1.351 9.576 17.733 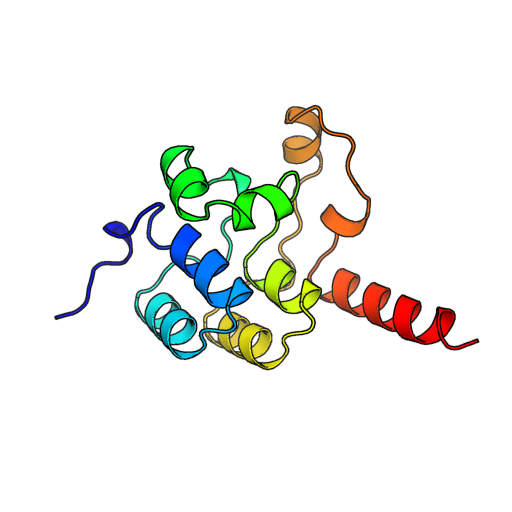1.00 56.22 106 LEU A C 1
ATOM 811 O O . LEU A 1 106 ? -1.870 9.467 18.846 1.00 56.22 106 LEU A O 1
ATOM 815 N N . GLU A 1 107 ? -2.045 9.538 16.601 1.00 59.41 107 GLU A N 1
ATOM 816 C CA . GLU A 1 107 ? -3.440 9.137 16.593 1.00 59.41 107 GLU A CA 1
ATOM 817 C C . GLU A 1 107 ? -3.543 7.609 16.611 1.00 59.41 107 GLU A C 1
ATOM 819 O O . GLU A 1 107 ? -2.835 6.904 15.892 1.00 59.41 107 GLU A O 1
ATOM 824 N N . SER A 1 108 ? -4.442 7.081 17.446 1.00 61.00 108 SER A N 1
ATOM 825 C CA . SER A 1 108 ? -4.553 5.641 17.720 1.00 61.00 108 SER A CA 1
ATOM 826 C C . SER A 1 108 ? -4.789 4.781 16.473 1.00 61.00 108 SER A C 1
ATOM 828 O O . SER A 1 108 ? -4.456 3.597 16.499 1.00 61.00 108 SER A O 1
ATOM 830 N N . TRP A 1 109 ? -5.368 5.342 15.410 1.00 61.22 109 TRP A N 1
ATOM 831 C CA . TRP A 1 109 ? -5.662 4.625 14.170 1.00 61.22 109 TRP A CA 1
ATOM 832 C C . TRP A 1 109 ? -4.407 4.324 13.335 1.00 61.22 109 TRP A C 1
ATOM 834 O O . TRP A 1 109 ? -4.435 3.440 12.485 1.00 61.22 109 TRP A O 1
ATOM 844 N N . MET A 1 110 ? -3.284 4.999 13.599 1.00 58.88 110 MET A N 1
ATOM 845 C CA . MET A 1 110 ? -2.011 4.765 12.900 1.00 58.88 110 MET A CA 1
ATOM 846 C C . MET A 1 110 ? -1.342 3.444 13.308 1.00 58.88 110 MET A C 1
ATOM 848 O O . MET A 1 110 ? -0.497 2.924 12.590 1.00 58.88 110 MET A O 1
ATOM 852 N N . LEU A 1 111 ? -1.743 2.865 14.443 1.00 65.56 111 LEU A N 1
ATOM 853 C CA . LEU A 1 111 ? -1.259 1.569 14.934 1.00 65.56 111 LEU A CA 1
ATOM 854 C C . LEU A 1 111 ? -2.037 0.382 14.357 1.00 65.56 111 LEU A C 1
ATOM 856 O O . LEU A 1 111 ? -1.792 -0.768 14.726 1.00 65.56 111 LEU A O 1
ATOM 860 N N . TRP A 1 112 ? -3.030 0.647 13.514 1.00 69.62 112 TRP A N 1
ATOM 861 C CA . TRP A 1 112 ? -4.001 -0.356 13.125 1.00 69.62 112 TRP A CA 1
ATOM 862 C C . TRP A 1 112 ? -3.650 -1.041 11.819 1.00 69.62 112 TRP A C 1
ATOM 864 O O . TRP A 1 112 ? -3.208 -0.431 10.844 1.00 69.62 112 TRP A O 1
ATOM 874 N N . THR A 1 113 ? -3.918 -2.340 11.779 1.00 76.50 113 THR A N 1
ATOM 875 C CA . THR A 1 113 ? -3.880 -3.098 10.534 1.00 76.50 113 THR A CA 1
ATOM 876 C C . THR A 1 113 ? -4.946 -2.573 9.564 1.00 76.50 113 THR A C 1
ATOM 878 O O . THR A 1 113 ? -5.980 -2.055 10.000 1.00 76.50 113 THR A O 1
ATOM 881 N N . PRO A 1 114 ? -4.772 -2.762 8.246 1.00 74.94 114 PRO A N 1
ATOM 882 C CA . PRO A 1 114 ? -5.830 -2.557 7.254 1.00 74.94 114 PRO A CA 1
ATOM 883 C C . PRO A 1 114 ? -7.215 -3.080 7.683 1.00 74.94 114 PRO A C 1
ATOM 885 O O . PRO A 1 114 ? -8.235 -2.423 7.467 1.00 74.94 114 PRO A O 1
ATOM 888 N N . LEU A 1 115 ? -7.271 -4.237 8.353 1.00 75.75 115 LEU A N 1
ATOM 889 C CA . LEU A 1 115 ? -8.523 -4.800 8.862 1.00 75.75 115 LEU A CA 1
ATOM 890 C C . LEU A 1 115 ? -9.128 -3.960 9.997 1.00 75.75 115 LEU A C 1
ATOM 892 O O . LEU A 1 115 ? -10.333 -3.716 10.013 1.00 75.75 115 LEU A O 1
ATOM 896 N N . GLN A 1 116 ? -8.302 -3.516 10.942 1.00 75.00 116 GLN A N 1
ATOM 897 C CA . GLN A 1 116 ? -8.735 -2.667 12.052 1.00 75.00 116 GLN A CA 1
ATOM 898 C C . GLN A 1 116 ? -9.207 -1.288 11.559 1.00 75.00 116 GLN A C 1
ATOM 900 O O . GLN A 1 116 ? -10.258 -0.826 12.002 1.00 75.00 116 GLN A O 1
ATOM 905 N N . ILE A 1 117 ? -8.519 -0.688 10.577 1.00 73.56 117 ILE A N 1
ATOM 906 C CA 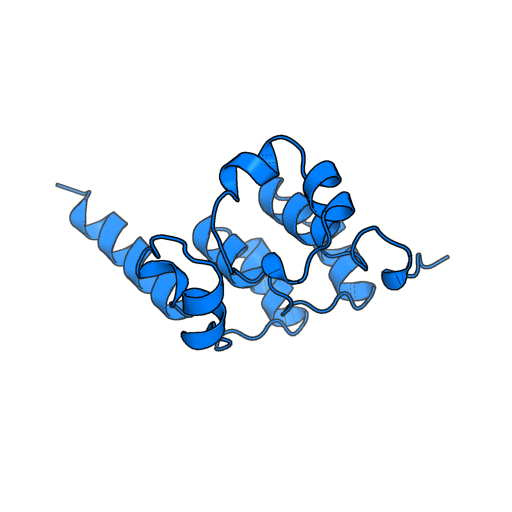. ILE A 1 117 ? -8.950 0.565 9.924 1.00 73.56 117 ILE A CA 1
ATOM 907 C C . ILE A 1 117 ? -10.323 0.378 9.258 1.00 73.56 117 ILE A C 1
ATOM 909 O O . ILE A 1 117 ? -11.232 1.185 9.452 1.00 73.56 117 ILE A O 1
ATOM 913 N N . SER A 1 118 ? -10.510 -0.724 8.522 1.00 73.06 118 SER A N 1
ATOM 914 C CA . SER A 1 118 ? -11.798 -1.044 7.884 1.00 73.06 118 SER A CA 1
ATOM 915 C C . SER A 1 118 ? -12.931 -1.186 8.910 1.00 73.06 118 SER A C 1
ATOM 917 O O . SER A 1 118 ? -14.048 -0.708 8.691 1.00 73.06 118 SER A O 1
ATOM 919 N N . ALA A 1 119 ? -12.650 -1.832 10.046 1.00 76.19 119 ALA A N 1
ATOM 920 C CA . ALA A 1 119 ? -13.622 -2.037 11.115 1.00 76.19 119 ALA A CA 1
ATOM 921 C C . ALA A 1 119 ? -14.043 -0.718 11.787 1.00 76.19 119 ALA A C 1
ATOM 923 O O . ALA A 1 119 ? -15.236 -0.515 12.024 1.00 76.19 119 ALA A O 1
ATOM 924 N N . GLU A 1 120 ? -13.108 0.199 12.045 1.00 77.56 120 GLU A N 1
ATOM 925 C CA . GLU A 1 120 ? -13.429 1.525 12.587 1.00 77.56 120 GLU A CA 1
ATOM 926 C C . GLU A 1 120 ? -14.254 2.357 11.606 1.00 77.56 120 GLU A C 1
ATOM 928 O O . GLU A 1 120 ? -15.299 2.880 11.988 1.00 77.56 120 GLU A O 1
ATOM 933 N N . LYS A 1 121 ? -13.864 2.431 10.329 1.00 70.56 121 LYS A N 1
ATOM 934 C CA . LYS A 1 121 ? -14.640 3.168 9.315 1.00 70.56 121 LYS A CA 1
ATOM 935 C C . LYS A 1 121 ? -16.074 2.654 9.207 1.00 70.56 121 LYS A C 1
ATOM 937 O O . LYS A 1 121 ? -17.010 3.438 9.042 1.00 70.56 121 LYS A O 1
ATOM 942 N N . CYS A 1 122 ? -16.266 1.342 9.333 1.00 68.31 122 CYS A N 1
ATOM 943 C CA . CYS A 1 122 ? -17.593 0.740 9.399 1.00 68.31 122 CYS A CA 1
ATOM 944 C C . CYS A 1 122 ? -18.371 1.211 10.644 1.00 68.31 122 CYS A C 1
ATOM 946 O O . CYS A 1 122 ? -19.527 1.626 10.532 1.00 68.31 122 CYS A O 1
ATOM 948 N N . LEU A 1 123 ? -17.730 1.225 11.818 1.00 56.88 123 LEU A N 1
ATOM 949 C CA . LEU A 1 123 ? -18.317 1.741 13.061 1.00 56.88 123 LEU A CA 1
ATOM 950 C C . LEU A 1 123 ? -18.665 3.234 12.974 1.00 56.88 123 LEU A C 1
ATOM 952 O O . LEU A 1 123 ? -19.741 3.631 13.425 1.00 56.88 123 LEU A O 1
ATOM 956 N N . GLU A 1 124 ? -17.817 4.063 12.363 1.00 66.31 124 GLU A N 1
ATOM 957 C CA . GLU A 1 124 ? -18.110 5.478 12.117 1.00 66.31 124 GLU A CA 1
ATOM 958 C C . GLU A 1 124 ? -19.341 5.661 11.221 1.00 66.31 124 GLU A C 1
ATOM 960 O O . GLU A 1 124 ? -20.213 6.472 11.536 1.00 66.31 124 GLU A O 1
ATOM 965 N N . LYS A 1 125 ? -19.443 4.898 10.120 1.00 68.25 125 LYS A N 1
ATOM 966 C CA . LYS A 1 125 ? -20.610 4.931 9.217 1.00 68.25 125 LYS A CA 1
ATOM 967 C C . LYS A 1 125 ? -21.898 4.598 9.980 1.00 68.25 125 LYS A C 1
ATOM 969 O O . LYS A 1 125 ? -22.906 5.281 9.809 1.00 68.25 125 LYS A O 1
ATOM 974 N N . ILE A 1 126 ? -21.862 3.596 10.860 1.00 59.12 126 ILE A N 1
ATOM 975 C CA . ILE A 1 126 ? -23.018 3.191 11.677 1.00 59.12 126 ILE A CA 1
ATOM 976 C C . ILE A 1 126 ? -23.380 4.267 12.711 1.00 59.12 126 ILE A C 1
ATOM 978 O O . ILE A 1 126 ? -24.553 4.593 12.880 1.00 59.12 126 ILE A O 1
ATOM 982 N N . THR A 1 127 ? -22.394 4.828 13.409 1.00 60.69 127 THR A N 1
ATOM 983 C CA . THR A 1 127 ? -22.632 5.766 14.522 1.00 60.69 127 THR A CA 1
ATOM 984 C C . THR A 1 127 ? -23.012 7.174 14.067 1.00 60.69 127 THR A C 1
ATOM 986 O O . THR A 1 127 ? -23.757 7.845 14.776 1.00 60.69 127 THR A O 1
ATOM 989 N N . LYS A 1 128 ? -22.580 7.610 12.876 1.00 62.44 128 LYS A N 1
ATOM 990 C CA . LYS A 1 128 ? -22.932 8.917 12.282 1.00 62.44 128 LYS A CA 1
ATOM 991 C C . LYS A 1 128 ? -24.279 8.916 11.532 1.00 62.44 128 LYS A C 1
ATOM 993 O O . LYS A 1 128 ? -24.656 9.939 10.974 1.00 62.44 128 LYS A O 1
ATOM 998 N N . SER A 1 129 ? -25.003 7.793 11.512 1.00 53.22 129 SER A N 1
ATOM 999 C CA . SER A 1 129 ? -26.295 7.634 10.819 1.00 53.22 129 SER A CA 1
ATOM 1000 C C . SER A 1 129 ? -27.534 8.019 11.661 1.00 53.22 129 SER A C 1
ATOM 1002 O O . SER A 1 129 ? -28.632 7.552 11.357 1.00 53.22 129 SER A O 1
ATOM 1004 N N . TYR A 1 130 ? -27.384 8.847 12.705 1.00 44.72 130 TYR A N 1
ATOM 1005 C CA . TYR A 1 130 ? -28.477 9.311 13.578 1.00 44.72 130 TYR A CA 1
ATOM 1006 C C . TYR A 1 130 ? -28.664 10.826 13.526 1.00 44.72 130 TYR A C 1
ATOM 1008 O O . TYR A 1 130 ? -27.642 11.545 13.580 1.00 44.72 130 TYR A O 1
#

Organism: Fusarium odoratissimum (strain NRRL 54006) (NCBI:txid1089451)

Foldseek 3Di:
DQDQCCPPQQSCALVLLVCLVVVVVVSLLSCLVNPRPQAAFPVSHDPVSLVVCPCVCVVPPDARDTSLLSNLLVVNPPSNVSSVVSPYDQPDFDDVVVVVVVVDDDDPCNRDGSVRSNVVVVVVVVVVPD

Radius of gyration: 14.91 Å; chains: 1; bounding box: 44×29×42 Å